Protein AF-A0ABD0RZP1-F1 (afdb_monomer_lite)

Radius of gyration: 23.32 Å; chains: 1; bounding box: 38×42×60 Å

InterPro domains:
  IPR009057 Homedomain-like superfamily [SSF46689] (1-58)
  IPR055247 Insertion element IS150 protein InsJ-like, helix-turn-helix domain [PF13518] (2-40)

Structure (mmCIF, N/CA/C/O backbone):
data_AF-A0ABD0RZP1-F1
#
_entry.id   AF-A0ABD0RZP1-F1
#
loop_
_atom_site.group_PDB
_atom_site.id
_atom_site.type_symbol
_atom_site.label_atom_id
_atom_site.label_alt_id
_atom_site.label_comp_id
_atom_site.label_asym_id
_atom_site.label_entity_id
_atom_site.label_seq_id
_atom_site.pdbx_PDB_ins_code
_atom_site.Cartn_x
_atom_site.Cartn_y
_atom_site.Cartn_z
_atom_site.occupancy
_atom_site.B_iso_or_equiv
_atom_site.auth_seq_id
_atom_site.auth_comp_id
_atom_site.auth_asym_id
_atom_site.auth_atom_id
_atom_site.pdbx_PDB_model_num
ATOM 1 N N . MET A 1 1 ? 18.099 -8.444 -26.096 1.00 79.81 1 MET A N 1
ATOM 2 C CA . MET A 1 1 ? 16.726 -9.003 -26.124 1.00 79.81 1 MET A CA 1
ATOM 3 C C . MET A 1 1 ? 15.703 -7.895 -26.350 1.00 79.81 1 MET A C 1
ATOM 5 O O . MET A 1 1 ? 15.871 -6.814 -25.800 1.00 79.81 1 MET A O 1
ATOM 9 N N . SER A 1 2 ? 14.668 -8.138 -27.162 1.00 92.38 2 SER A N 1
ATOM 10 C CA . SER A 1 2 ? 13.602 -7.157 -27.450 1.00 92.38 2 SER A CA 1
ATOM 11 C C . SER A 1 2 ? 12.559 -7.102 -26.325 1.00 92.38 2 SER A C 1
ATOM 13 O O . SER A 1 2 ? 12.185 -8.143 -25.788 1.00 92.38 2 SER A O 1
ATOM 15 N N . THR A 1 3 ? 12.024 -5.914 -26.010 1.00 92.75 3 THR A N 1
ATOM 16 C CA . THR A 1 3 ? 10.946 -5.736 -25.010 1.00 92.75 3 THR A CA 1
ATOM 17 C C . THR A 1 3 ? 9.704 -6.559 -25.328 1.00 92.75 3 THR A C 1
ATOM 19 O O . THR A 1 3 ? 9.060 -7.074 -24.420 1.00 92.75 3 THR A O 1
ATOM 22 N N . ARG A 1 4 ? 9.379 -6.719 -26.617 1.00 94.69 4 ARG A N 1
ATOM 23 C CA . ARG A 1 4 ? 8.237 -7.519 -27.079 1.00 94.69 4 ARG A CA 1
ATOM 24 C C . ARG A 1 4 ? 8.450 -9.020 -26.892 1.00 94.69 4 ARG A C 1
ATOM 26 O O . ARG A 1 4 ? 7.477 -9.721 -26.653 1.00 94.69 4 ARG A O 1
ATOM 33 N N . ALA A 1 5 ? 9.689 -9.501 -26.995 1.00 95.69 5 ALA A N 1
ATOM 34 C CA . ALA A 1 5 ? 10.005 -10.912 -26.774 1.00 95.69 5 ALA A CA 1
ATOM 35 C C . ALA A 1 5 ? 9.803 -11.277 -25.296 1.00 95.69 5 ALA A C 1
ATOM 37 O O . ALA A 1 5 ? 9.032 -12.179 -24.992 1.00 95.69 5 ALA A O 1
ATOM 38 N N . VAL A 1 6 ? 10.371 -10.471 -24.394 1.00 94.94 6 VAL A N 1
ATOM 39 C CA . VAL A 1 6 ? 10.204 -10.623 -22.938 1.00 94.94 6 VAL A CA 1
ATOM 40 C C . VAL A 1 6 ? 8.734 -10.498 -22.523 1.00 94.94 6 VAL A C 1
ATOM 42 O O . VAL A 1 6 ? 8.252 -11.238 -21.675 1.00 94.94 6 VAL A O 1
ATOM 45 N N . ALA A 1 7 ? 7.989 -9.573 -23.135 1.00 96.62 7 ALA A N 1
ATOM 46 C CA . ALA A 1 7 ? 6.568 -9.396 -22.841 1.00 96.62 7 ALA A CA 1
ATOM 47 C C . ALA A 1 7 ? 5.730 -10.632 -23.213 1.00 96.62 7 ALA A C 1
ATOM 49 O O . ALA A 1 7 ? 4.842 -11.015 -22.456 1.00 96.62 7 ALA A O 1
ATOM 50 N N . ARG A 1 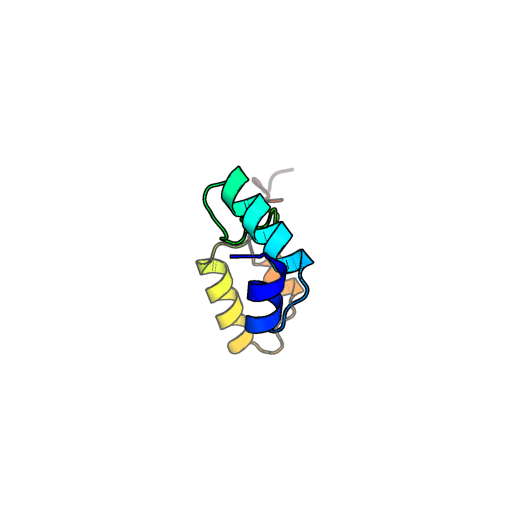8 ? 6.035 -11.267 -24.354 1.00 96.12 8 ARG A N 1
ATOM 51 C CA . ARG A 1 8 ? 5.379 -12.506 -24.796 1.00 96.12 8 ARG A CA 1
ATOM 52 C C . ARG A 1 8 ? 5.706 -13.681 -23.880 1.00 96.12 8 ARG A C 1
ATOM 54 O O . ARG A 1 8 ? 4.798 -14.413 -23.516 1.00 96.12 8 ARG A O 1
ATOM 61 N N . GLU A 1 9 ? 6.968 -13.822 -23.486 1.00 97.12 9 GLU A N 1
ATOM 62 C CA . GLU A 1 9 ? 7.422 -14.868 -22.560 1.00 97.12 9 GLU A CA 1
ATOM 63 C C . GLU A 1 9 ? 6.737 -14.761 -21.190 1.00 97.12 9 GLU A C 1
ATOM 65 O O . GLU A 1 9 ? 6.300 -15.758 -20.628 1.00 97.12 9 GLU A O 1
ATOM 70 N N . LEU A 1 10 ? 6.567 -13.535 -20.688 1.00 95.06 10 LEU A N 1
ATOM 71 C CA . LEU A 1 10 ? 5.928 -13.267 -19.399 1.00 95.06 10 LEU A CA 1
ATOM 72 C C . LEU A 1 10 ? 4.399 -13.113 -19.479 1.00 95.06 10 LEU A C 1
ATOM 74 O O . LEU A 1 10 ? 3.775 -12.800 -18.468 1.00 95.06 10 LEU A O 1
ATOM 78 N N . ASN A 1 11 ? 3.794 -13.293 -20.659 1.00 97.12 11 ASN A N 1
ATOM 79 C CA . ASN A 1 11 ? 2.365 -13.082 -20.916 1.00 97.12 11 ASN A CA 1
ATOM 80 C C . ASN A 1 11 ? 1.826 -11.736 -20.375 1.00 97.12 11 ASN A C 1
ATOM 82 O O . ASN A 1 11 ? 0.749 -11.649 -19.784 1.00 97.12 11 ASN A O 1
ATOM 86 N N . VAL A 1 12 ? 2.597 -10.661 -20.559 1.00 96.38 12 VAL A N 1
ATOM 87 C CA . VAL A 1 12 ? 2.209 -9.297 -20.177 1.00 96.38 12 VAL A CA 1
ATOM 88 C C . VAL A 1 12 ? 2.223 -8.374 -21.384 1.00 96.38 12 VAL A C 1
ATOM 90 O O . VAL A 1 12 ? 2.910 -8.597 -22.377 1.00 96.38 12 VAL A O 1
ATOM 93 N N . HIS A 1 13 ? 1.496 -7.264 -21.295 1.00 97.25 13 HIS A N 1
ATOM 94 C CA . HIS A 1 13 ? 1.549 -6.251 -22.339 1.00 97.25 13 HIS A CA 1
ATOM 95 C C . HIS A 1 13 ? 2.938 -5.589 -22.410 1.00 97.25 13 HIS A C 1
ATOM 97 O O . HIS A 1 13 ? 3.557 -5.297 -21.381 1.00 97.25 13 HIS A O 1
ATOM 103 N N . PHE A 1 14 ? 3.415 -5.273 -23.621 1.00 96.00 14 PHE A N 1
ATOM 104 C CA . PHE A 1 14 ? 4.760 -4.714 -23.842 1.00 96.00 14 PHE A CA 1
ATOM 105 C C . PHE A 1 14 ? 5.018 -3.432 -23.036 1.00 96.00 14 PHE A C 1
ATOM 107 O O . PHE A 1 14 ? 6.142 -3.181 -22.599 1.00 96.00 14 PHE A O 1
ATOM 114 N N . SER A 1 15 ? 3.966 -2.643 -22.781 1.00 97.38 15 SER A N 1
ATOM 115 C CA . SER A 1 15 ? 4.059 -1.420 -21.985 1.00 97.38 15 SER A CA 1
ATOM 116 C C . SER A 1 15 ? 4.559 -1.672 -20.564 1.00 97.38 15 SER A C 1
ATOM 118 O O . SER A 1 15 ? 5.212 -0.804 -19.994 1.00 97.38 15 SER A O 1
ATOM 120 N N . THR A 1 16 ? 4.259 -2.834 -19.979 1.00 95.12 16 THR A N 1
ATOM 121 C CA . THR A 1 16 ? 4.701 -3.196 -18.627 1.00 95.12 16 THR A CA 1
ATOM 122 C C . THR A 1 16 ? 6.220 -3.319 -18.584 1.00 95.12 16 THR A C 1
ATOM 124 O O . THR A 1 16 ? 6.862 -2.686 -17.747 1.00 95.12 16 THR A O 1
ATOM 127 N N . ILE A 1 17 ? 6.802 -4.026 -19.557 1.00 96.12 17 ILE A N 1
ATOM 128 C CA . ILE A 1 17 ? 8.255 -4.189 -19.686 1.00 96.12 17 ILE A CA 1
ATOM 129 C C . ILE A 1 17 ? 8.930 -2.851 -20.000 1.00 96.12 17 ILE A C 1
ATOM 131 O O . ILE A 1 17 ? 9.919 -2.498 -19.359 1.00 96.12 17 ILE A O 1
ATOM 135 N N . SER A 1 18 ? 8.367 -2.053 -20.913 1.00 95.62 18 SER A N 1
ATOM 136 C CA . SER A 1 18 ? 8.904 -0.725 -21.245 1.00 95.62 18 SER A CA 1
ATOM 137 C C . SER A 1 18 ? 8.934 0.220 -20.038 1.00 95.62 18 SER A C 1
ATOM 139 O O . SER A 1 18 ? 9.935 0.898 -19.808 1.00 95.62 18 SER A O 1
ATOM 141 N N . ARG A 1 19 ? 7.864 0.256 -19.231 1.00 94.38 19 ARG A N 1
ATOM 142 C CA . ARG A 1 19 ? 7.812 1.074 -18.006 1.00 94.38 19 ARG A CA 1
ATOM 143 C C . ARG A 1 19 ? 8.816 0.591 -16.961 1.00 94.38 19 ARG A C 1
ATOM 145 O O . ARG A 1 19 ? 9.416 1.422 -16.281 1.00 94.38 19 ARG A O 1
ATOM 152 N N . LEU A 1 20 ? 8.997 -0.724 -16.837 1.00 93.62 20 LEU A N 1
ATOM 153 C CA . LEU A 1 20 ? 9.928 -1.322 -15.883 1.00 93.62 20 LEU A CA 1
ATOM 154 C C . LEU A 1 20 ? 11.383 -1.008 -16.242 1.00 93.62 20 LEU A C 1
ATOM 156 O O . LEU A 1 20 ? 12.140 -0.561 -15.387 1.00 93.62 20 LEU A O 1
ATOM 160 N N . GLN A 1 21 ? 11.745 -1.154 -17.518 1.00 93.88 21 GLN A N 1
ATOM 161 C CA . GLN A 1 21 ? 13.070 -0.787 -18.019 1.00 93.88 21 GLN A CA 1
ATOM 162 C C . GLN A 1 21 ? 13.358 0.701 -17.836 1.00 93.88 21 GLN A C 1
ATOM 164 O O . GLN A 1 21 ? 14.449 1.059 -17.400 1.00 93.88 21 GLN A O 1
ATOM 169 N N . ARG A 1 22 ? 12.382 1.572 -18.128 1.00 93.94 22 ARG A N 1
ATOM 170 C CA . ARG A 1 22 ? 12.523 3.011 -17.885 1.00 93.94 22 ARG A CA 1
ATOM 171 C C . ARG A 1 22 ? 12.787 3.299 -16.406 1.00 93.94 22 ARG A C 1
ATOM 173 O O . ARG A 1 22 ? 13.756 3.977 -16.094 1.00 93.94 22 ARG A O 1
ATOM 180 N N . ARG A 1 23 ? 11.991 2.718 -15.499 1.00 92.12 23 ARG A N 1
ATOM 181 C CA . ARG A 1 23 ? 12.182 2.874 -14.047 1.00 92.12 23 ARG A CA 1
ATOM 182 C C . ARG A 1 23 ? 13.564 2.395 -13.597 1.00 92.12 23 ARG A C 1
ATOM 184 O O . ARG A 1 23 ? 14.208 3.073 -12.808 1.00 92.12 23 ARG A O 1
ATOM 191 N N . PHE A 1 2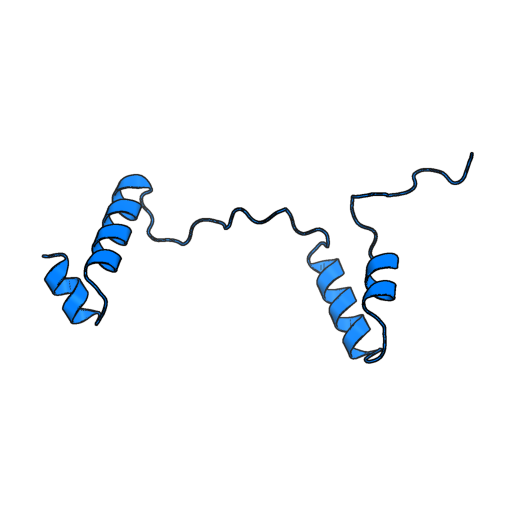4 ? 14.025 1.258 -14.109 1.00 93.75 24 PHE A N 1
ATOM 192 C CA . PHE A 1 24 ? 15.342 0.728 -13.766 1.00 93.75 24 PHE A CA 1
ATOM 193 C C . PHE A 1 24 ? 16.477 1.646 -14.238 1.00 93.75 24 PHE A C 1
ATOM 195 O O . PHE A 1 24 ? 17.416 1.872 -13.488 1.00 93.75 24 PHE A O 1
ATOM 202 N N . ARG A 1 25 ? 16.373 2.236 -15.435 1.00 93.88 25 ARG A N 1
ATOM 203 C CA . ARG A 1 25 ? 17.353 3.225 -15.920 1.00 93.88 25 ARG A CA 1
ATOM 204 C C . ARG A 1 25 ? 17.368 4.499 -15.079 1.00 93.88 25 ARG A C 1
ATOM 206 O O . ARG A 1 25 ? 18.428 5.065 -14.866 1.00 93.88 25 ARG A O 1
ATOM 213 N N . GLU A 1 26 ? 16.200 4.940 -14.621 1.00 92.12 26 GLU A N 1
ATOM 214 C CA . GLU A 1 26 ? 16.061 6.167 -13.831 1.00 92.12 26 GLU A CA 1
ATOM 215 C C . GLU A 1 26 ? 16.515 5.995 -12.370 1.00 92.12 26 GLU A C 1
ATOM 217 O O . GLU A 1 26 ? 17.071 6.926 -11.799 1.00 92.12 26 GLU A O 1
ATOM 222 N N . PHE A 1 27 ? 16.278 4.832 -11.749 1.00 87.56 27 PHE A N 1
ATOM 223 C CA . PHE A 1 27 ? 16.445 4.649 -10.294 1.00 87.56 27 PHE A CA 1
ATOM 224 C C . PHE A 1 27 ? 17.335 3.468 -9.891 1.00 87.56 27 PHE A C 1
ATOM 226 O O . PHE A 1 27 ? 17.470 3.191 -8.702 1.00 87.56 27 PHE A O 1
ATOM 233 N N . GLY A 1 28 ? 17.872 2.707 -10.847 1.00 92.25 28 GLY A N 1
ATOM 234 C CA . GLY A 1 28 ? 18.643 1.487 -10.579 1.00 92.25 28 GLY A CA 1
ATOM 235 C C . GLY A 1 28 ? 17.826 0.354 -9.945 1.00 92.25 28 GLY A C 1
ATOM 236 O O . GLY A 1 28 ? 18.386 -0.646 -9.508 1.00 92.25 28 GLY A O 1
ATOM 237 N N . SER A 1 29 ? 16.498 0.497 -9.863 1.00 89.88 29 SER A N 1
ATOM 238 C CA . SER A 1 29 ? 15.627 -0.451 -9.174 1.00 89.88 29 SER A CA 1
ATOM 239 C C . SER A 1 29 ? 14.268 -0.590 -9.852 1.00 89.88 29 SER A C 1
ATOM 241 O O . SER A 1 29 ? 13.673 0.375 -10.338 1.00 89.88 29 SER A O 1
ATOM 243 N N . THR A 1 30 ? 13.757 -1.818 -9.860 1.00 89.31 30 THR A N 1
ATOM 244 C CA . THR A 1 30 ? 12.392 -2.160 -10.276 1.00 89.31 30 THR A CA 1
ATOM 245 C C . THR A 1 30 ? 11.415 -2.218 -9.103 1.00 89.31 30 THR A C 1
ATOM 247 O O . THR A 1 30 ? 10.211 -2.357 -9.333 1.00 89.31 30 THR A O 1
ATOM 250 N N . SER A 1 31 ? 11.906 -2.063 -7.867 1.00 87.25 31 SER A N 1
ATOM 251 C CA . SER A 1 31 ? 11.104 -2.104 -6.647 1.00 87.25 31 SER A CA 1
ATOM 252 C C . SER A 1 31 ? 9.937 -1.120 -6.697 1.00 87.25 31 SER A C 1
ATOM 254 O O . SER A 1 31 ? 9.967 -0.068 -7.354 1.00 87.25 31 SER A O 1
ATOM 256 N N . ASN A 1 32 ? 8.867 -1.471 -5.988 1.00 81.62 32 ASN A N 1
ATOM 257 C CA . ASN A 1 32 ? 7.756 -0.555 -5.793 1.00 81.62 32 ASN A CA 1
ATOM 258 C C . ASN A 1 32 ? 8.243 0.672 -5.026 1.00 81.62 32 ASN A C 1
ATOM 260 O O . ASN A 1 32 ? 8.940 0.552 -4.019 1.00 81.62 32 ASN A O 1
ATOM 264 N N . ARG A 1 33 ? 7.868 1.860 -5.510 1.00 72.94 33 ARG A N 1
ATOM 265 C CA . ARG A 1 33 ? 8.131 3.094 -4.771 1.00 72.94 33 ARG A CA 1
ATOM 266 C C . ARG A 1 33 ? 7.363 3.048 -3.450 1.00 72.94 33 ARG A C 1
ATOM 268 O O . ARG A 1 33 ? 6.235 2.539 -3.444 1.00 72.94 33 ARG A O 1
ATOM 275 N N . PRO A 1 34 ? 7.921 3.603 -2.362 1.00 72.19 34 PRO A N 1
ATOM 276 C CA . PRO A 1 34 ? 7.139 3.823 -1.159 1.00 72.19 34 PRO A CA 1
ATOM 277 C C . PRO A 1 34 ? 5.897 4.624 -1.552 1.00 72.19 34 PRO A C 1
ATOM 279 O O . PRO A 1 34 ? 5.984 5.641 -2.240 1.00 72.19 34 PRO A O 1
ATOM 282 N N . HIS A 1 35 ? 4.717 4.118 -1.199 1.00 70.88 35 HIS A N 1
ATOM 283 C CA . HIS A 1 35 ? 3.495 4.863 -1.456 1.00 70.88 35 HIS A CA 1
ATOM 284 C C . HIS A 1 35 ? 3.546 6.169 -0.657 1.00 70.88 35 HIS A C 1
ATOM 286 O O . HIS A 1 35 ? 3.777 6.125 0.551 1.00 70.88 35 HIS A O 1
ATOM 292 N N . ASN A 1 36 ? 3.245 7.299 -1.306 1.00 63.34 36 ASN A N 1
ATOM 293 C CA . ASN A 1 36 ? 3.024 8.605 -0.666 1.00 63.34 36 ASN A CA 1
ATOM 294 C C . ASN A 1 36 ? 1.732 8.595 0.179 1.00 63.34 36 ASN A C 1
ATOM 296 O O . ASN A 1 36 ? 0.806 9.370 -0.055 1.00 63.34 36 ASN A O 1
ATOM 300 N N . ARG A 1 37 ? 1.604 7.658 1.122 1.00 64.94 37 ARG A N 1
ATOM 3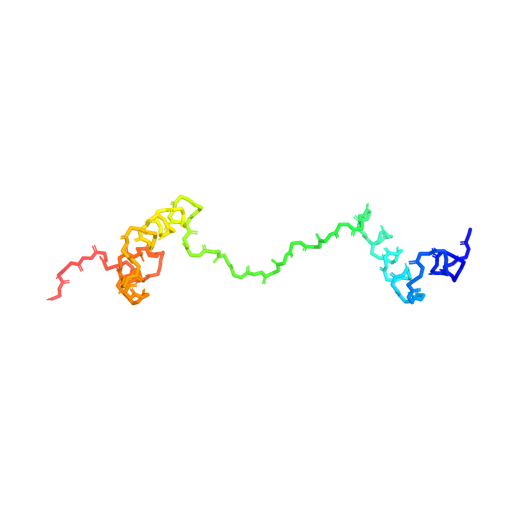01 C CA . ARG A 1 37 ? 0.505 7.628 2.087 1.00 64.94 37 ARG A CA 1
ATOM 302 C C . ARG A 1 37 ? 0.833 8.605 3.207 1.00 64.94 37 ARG A C 1
ATOM 304 O O . ARG A 1 37 ? 1.989 8.738 3.601 1.00 64.94 37 ARG A O 1
ATOM 311 N N . ARG A 1 38 ? -0.201 9.267 3.734 1.00 72.75 38 ARG A N 1
ATOM 312 C CA . ARG A 1 38 ? -0.087 10.040 4.976 1.00 72.75 38 ARG A CA 1
ATOM 313 C C . ARG A 1 38 ? 0.533 9.150 6.064 1.00 72.75 38 ARG A C 1
ATOM 315 O O . ARG A 1 38 ? 0.229 7.950 6.078 1.00 72.75 38 ARG A O 1
ATOM 322 N N . PRO A 1 39 ? 1.379 9.703 6.951 1.00 71.69 39 PRO A N 1
ATOM 323 C CA . PRO A 1 39 ? 1.916 8.944 8.071 1.00 71.69 39 PRO A CA 1
ATOM 324 C C . PRO A 1 39 ? 0.764 8.290 8.834 1.00 71.69 39 PRO A C 1
ATOM 326 O O . PRO A 1 39 ? -0.277 8.911 9.073 1.00 71.69 39 PRO A O 1
ATOM 329 N N . ARG A 1 40 ? 0.927 7.003 9.155 1.00 72.38 40 ARG A N 1
ATOM 330 C CA . ARG A 1 40 ? -0.067 6.278 9.946 1.00 72.38 40 ARG A CA 1
ATOM 331 C C . ARG A 1 40 ? -0.197 6.952 11.307 1.00 72.38 40 ARG A C 1
ATOM 333 O O . ARG A 1 40 ? 0.803 7.288 11.932 1.00 72.38 40 ARG A O 1
ATOM 340 N N . VAL A 1 41 ? -1.439 7.147 11.738 1.00 73.81 41 VAL A N 1
ATOM 341 C CA . VAL A 1 41 ? -1.753 7.783 13.021 1.00 73.81 41 VAL A CA 1
ATOM 342 C C . VAL A 1 41 ? -1.420 6.864 14.202 1.00 73.81 41 VAL A C 1
ATOM 344 O O . VAL A 1 41 ? -0.770 7.335 15.138 1.00 73.81 41 VAL A O 1
ATOM 347 N N . PRO A 1 42 ? -1.812 5.574 14.202 1.00 78.62 42 PRO A N 1
ATOM 348 C CA . PRO A 1 42 ? -1.413 4.656 15.256 1.00 78.62 42 PRO A CA 1
ATOM 349 C C . PRO A 1 42 ? -0.029 4.071 14.957 1.00 78.62 42 PRO A C 1
ATOM 351 O O . PRO 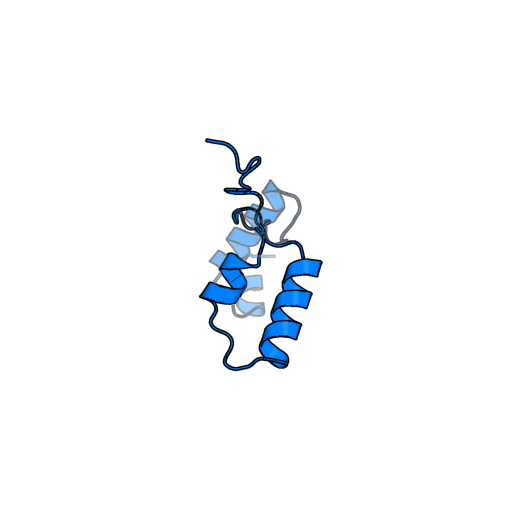A 1 42 ? 0.336 3.815 13.808 1.00 78.62 42 PRO A O 1
ATOM 354 N N . THR A 1 43 ? 0.745 3.834 16.015 1.00 83.81 43 THR A N 1
ATOM 355 C CA . THR A 1 43 ? 1.972 3.038 15.932 1.00 83.81 43 THR A CA 1
ATOM 356 C C . THR A 1 43 ? 1.619 1.557 15.735 1.00 83.81 43 THR A C 1
ATOM 358 O O . THR A 1 43 ? 0.526 1.142 16.128 1.00 83.81 43 THR A O 1
ATOM 361 N N . PRO A 1 44 ? 2.532 0.717 15.210 1.00 86.25 44 PRO A N 1
ATOM 362 C CA . PRO A 1 44 ? 2.273 -0.719 15.051 1.00 86.25 44 PRO A CA 1
ATOM 363 C C . PRO A 1 44 ? 1.803 -1.419 16.340 1.00 86.25 44 PRO A C 1
ATOM 365 O O . PRO A 1 44 ? 0.917 -2.266 16.298 1.00 86.25 44 PRO A O 1
ATOM 368 N N . ALA A 1 45 ? 2.326 -1.018 17.504 1.00 87.19 45 ALA A N 1
ATOM 369 C CA . ALA A 1 45 ? 1.882 -1.539 18.799 1.00 87.19 45 ALA A CA 1
ATOM 370 C C . ALA A 1 45 ? 0.431 -1.141 19.144 1.00 87.19 45 ALA A C 1
ATOM 372 O O . ALA A 1 45 ? -0.323 -1.956 19.676 1.00 87.19 45 ALA A O 1
ATOM 373 N N . LYS A 1 46 ? 0.011 0.090 18.805 1.00 87.81 46 LYS A N 1
ATOM 374 C CA . LYS A 1 46 ? -1.383 0.537 18.969 1.00 87.81 46 LYS A CA 1
ATOM 375 C C . LYS A 1 46 ? -2.325 -0.239 18.047 1.00 87.81 46 LYS A C 1
ATOM 377 O O . LYS A 1 46 ? -3.403 -0.622 18.490 1.00 87.81 46 LYS A O 1
ATOM 382 N N . ASP A 1 47 ? -1.905 -0.521 16.813 1.00 89.31 47 ASP A N 1
ATOM 383 C CA . ASP A 1 47 ? -2.685 -1.334 15.868 1.00 89.31 47 ASP A CA 1
ATOM 384 C C . ASP A 1 47 ? -2.924 -2.754 16.408 1.00 89.31 47 ASP A C 1
ATOM 386 O O . ASP A 1 47 ? -4.047 -3.253 16.345 1.00 89.31 47 ASP A O 1
ATOM 390 N N . LEU A 1 48 ? -1.905 -3.390 16.996 1.00 93.06 48 LEU A N 1
ATOM 391 C CA . LEU A 1 48 ? -2.059 -4.706 17.628 1.00 93.06 48 LEU A CA 1
ATOM 392 C C . LEU A 1 48 ? -3.028 -4.657 18.814 1.00 93.06 48 LEU A C 1
ATOM 394 O O . LEU A 1 48 ? -3.916 -5.500 18.921 1.00 93.06 48 LEU A O 1
ATOM 398 N N . HIS A 1 49 ? -2.923 -3.638 19.670 1.00 91.12 49 HIS A N 1
ATOM 399 C CA . HIS A 1 49 ? -3.860 -3.462 20.779 1.00 91.12 49 HIS A CA 1
ATOM 400 C C . HIS A 1 49 ? -5.308 -3.277 20.295 1.00 91.12 49 HIS A C 1
ATOM 402 O O . HIS A 1 49 ? -6.224 -3.886 20.848 1.00 91.12 49 HIS A O 1
ATOM 408 N N . ILE A 1 50 ? -5.520 -2.495 19.230 1.00 91.31 50 ILE A N 1
ATOM 409 C CA . ILE A 1 50 ? -6.831 -2.312 18.591 1.00 91.31 50 ILE A CA 1
ATOM 410 C C . ILE A 1 50 ? -7.370 -3.648 18.063 1.00 91.31 50 ILE A C 1
ATOM 412 O O . ILE A 1 50 ? -8.531 -3.976 18.307 1.00 91.31 50 ILE A O 1
ATOM 416 N N . GLN A 1 51 ? -6.537 -4.442 17.384 1.00 94.00 51 GLN A N 1
ATOM 417 C CA . GLN A 1 51 ? -6.937 -5.763 16.894 1.00 94.00 51 GLN A CA 1
ATOM 418 C C . GLN A 1 51 ? -7.358 -6.682 18.043 1.00 94.00 51 GLN A C 1
ATOM 420 O O . GLN A 1 51 ? -8.453 -7.242 18.010 1.00 94.00 51 GLN A O 1
ATOM 425 N N . HIS A 1 52 ? -6.544 -6.779 19.096 1.00 94.94 52 HIS A N 1
ATOM 426 C CA . HIS A 1 52 ? -6.859 -7.583 20.279 1.00 94.94 52 HIS A CA 1
ATOM 427 C C . HIS A 1 52 ? -8.162 -7.128 20.950 1.00 94.94 52 HIS A C 1
ATOM 429 O O . HIS A 1 52 ? -8.999 -7.957 21.309 1.00 94.94 52 HIS A O 1
ATOM 435 N N . LEU A 1 53 ? -8.376 -5.814 21.060 1.00 93.81 53 LEU A N 1
ATOM 436 C CA . LEU A 1 53 ? -9.605 -5.242 21.603 1.00 93.81 53 LEU A CA 1
ATOM 437 C C . LEU A 1 53 ? -10.847 -5.650 20.811 1.00 93.81 53 LEU A C 1
ATOM 439 O O . LEU A 1 53 ? -11.864 -5.967 21.421 1.00 93.81 53 LEU A O 1
ATOM 443 N N . HIS A 1 54 ? -10.794 -5.644 19.480 1.00 94.06 54 HIS A N 1
ATOM 444 C CA . HIS A 1 54 ? -11.943 -6.027 18.655 1.00 94.06 54 HIS A CA 1
ATOM 445 C C . HIS A 1 54 ? -12.159 -7.543 18.589 1.00 94.06 54 HIS A C 1
ATOM 447 O O . HIS A 1 54 ? -13.292 -7.986 18.401 1.00 94.06 54 HIS A O 1
ATOM 453 N N . LEU A 1 55 ? -11.113 -8.344 18.805 1.00 94.88 55 LEU A N 1
ATOM 454 C CA . LEU A 1 55 ? -11.252 -9.790 18.984 1.00 94.88 55 LEU A CA 1
ATOM 455 C C . LEU A 1 55 ? -11.975 -10.131 20.294 1.00 94.88 55 LEU A C 1
ATOM 457 O O . LEU A 1 55 ? -12.862 -10.984 20.287 1.00 94.88 55 LEU A O 1
ATOM 461 N N . GLN A 1 56 ? -11.635 -9.445 21.392 1.00 94.62 56 GLN A N 1
ATOM 462 C CA . GLN A 1 56 ? -12.272 -9.628 22.703 1.00 94.62 56 GLN A CA 1
ATOM 463 C C . GLN A 1 56 ? -13.678 -9.018 22.761 1.00 94.62 56 GLN A C 1
ATOM 465 O O . GLN A 1 56 ? -14.611 -9.631 23.270 1.00 94.62 56 GLN A O 1
ATOM 470 N N . TYR A 1 57 ? -13.846 -7.819 22.204 1.00 93.50 57 TYR A N 1
ATOM 471 C CA . TYR A 1 57 ? -15.094 -7.063 22.234 1.00 93.50 57 TYR A CA 1
ATOM 472 C C . TYR A 1 57 ? -15.625 -6.869 20.816 1.00 93.50 57 TYR A C 1
ATOM 474 O O . TYR A 1 57 ? -15.551 -5.779 20.246 1.00 93.50 57 TYR A O 1
ATOM 482 N N . ARG A 1 58 ? -16.197 -7.934 20.246 1.00 90.50 58 ARG A N 1
ATOM 483 C CA . ARG A 1 58 ? -16.670 -7.946 18.849 1.00 90.50 58 ARG A CA 1
ATOM 484 C C . ARG A 1 58 ? -17.714 -6.873 18.531 1.00 90.50 58 ARG A C 1
ATOM 486 O O . ARG A 1 58 ? -17.749 -6.376 17.413 1.00 90.50 58 ARG A O 1
ATOM 493 N N . LEU A 1 59 ? -18.532 -6.491 19.514 1.00 94.25 59 LEU A N 1
ATOM 494 C CA . LEU A 1 59 ? -19.560 -5.450 19.373 1.00 94.25 59 LEU A CA 1
ATOM 495 C C . LEU A 1 59 ? -19.057 -4.043 19.721 1.00 94.25 59 LEU A C 1
ATOM 497 O O . LEU A 1 59 ? -19.841 -3.097 19.742 1.00 94.25 59 LEU A O 1
ATOM 501 N N . ARG A 1 60 ? -17.764 -3.876 20.025 1.00 91.50 60 ARG A N 1
ATOM 502 C CA . ARG A 1 60 ? -17.202 -2.565 20.348 1.00 91.50 60 ARG A CA 1
ATOM 503 C C . ARG A 1 60 ? -17.278 -1.657 19.113 1.00 91.50 60 ARG A C 1
ATOM 505 O O . ARG A 1 60 ? -16.651 -1.971 18.100 1.00 91.50 60 ARG A O 1
ATOM 512 N N . PRO A 1 61 ? -17.962 -0.501 19.192 1.00 92.38 61 PRO A N 1
ATOM 513 C CA . PRO A 1 61 ? -18.050 0.420 18.067 1.00 92.38 61 PRO A CA 1
ATOM 514 C C . PRO A 1 61 ? -16.692 1.038 17.739 1.00 92.38 61 PRO A C 1
ATOM 516 O O . PRO A 1 61 ? -15.937 1.415 18.642 1.00 92.38 61 PRO A O 1
ATOM 519 N N . ALA A 1 62 ? -16.423 1.234 16.448 1.00 88.00 62 ALA A N 1
ATOM 520 C CA . ALA A 1 62 ? -15.205 1.887 15.972 1.00 88.00 62 ALA A CA 1
ATOM 521 C C . ALA A 1 62 ? -15.004 3.282 16.595 1.00 88.00 62 ALA A C 1
ATOM 523 O O . ALA A 1 62 ? -13.885 3.632 16.960 1.00 88.00 62 ALA A O 1
ATOM 524 N N . THR A 1 63 ? -16.083 4.041 16.826 1.00 89.00 63 THR A N 1
ATOM 525 C CA . THR A 1 63 ? -16.051 5.365 17.475 1.00 89.00 63 THR A CA 1
ATOM 526 C C . THR A 1 63 ? -15.431 5.322 18.871 1.00 89.00 63 THR A C 1
ATOM 528 O O . THR A 1 63 ? -14.656 6.201 19.238 1.00 89.00 63 THR A O 1
ATOM 531 N N . ARG A 1 64 ? -15.706 4.264 19.646 1.00 89.00 64 ARG A N 1
ATOM 532 C CA . ARG A 1 64 ? -15.137 4.082 20.990 1.00 89.00 64 ARG A CA 1
ATOM 533 C C . ARG A 1 64 ? -13.652 3.729 20.932 1.00 89.00 64 ARG A C 1
ATOM 535 O O . ARG A 1 64 ? -12.895 4.070 21.837 1.00 89.00 64 ARG A O 1
ATOM 542 N N . THR A 1 65 ? -13.223 3.024 19.891 1.00 88.69 65 THR A N 1
ATOM 543 C CA . THR A 1 65 ? -11.803 2.747 19.643 1.00 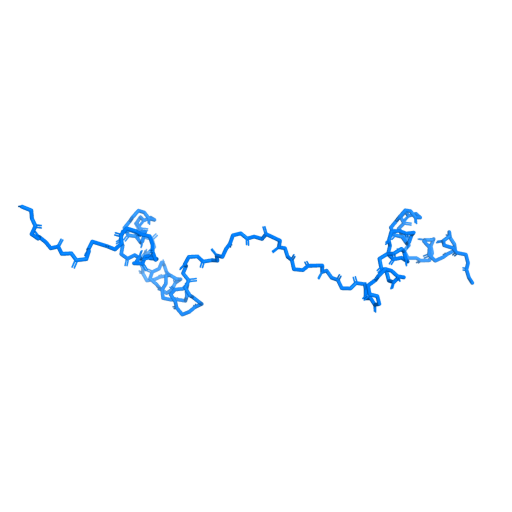88.69 65 THR A CA 1
ATOM 544 C C . THR A 1 65 ? -11.078 4.009 19.182 1.00 88.69 65 THR A C 1
ATOM 546 O O . THR A 1 65 ? -10.004 4.299 19.697 1.00 88.69 65 THR A O 1
ATOM 549 N N . ALA A 1 66 ? -11.690 4.811 18.309 1.00 85.00 66 ALA A N 1
ATOM 550 C CA . AL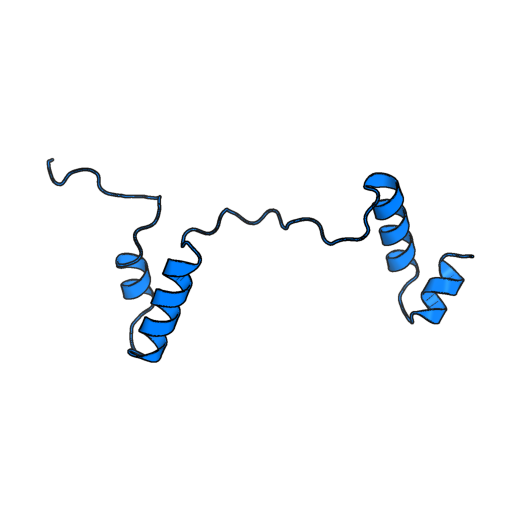A A 1 66 ? -11.147 6.089 17.861 1.00 85.00 66 ALA A CA 1
ATOM 551 C C . ALA A 1 66 ? -10.987 7.090 19.019 1.00 85.00 66 ALA A C 1
ATOM 553 O O . ALA A 1 66 ? -9.909 7.647 19.179 1.00 85.00 66 ALA A O 1
ATOM 554 N N . ALA A 1 67 ? -12.001 7.246 19.879 1.00 83.25 67 ALA A N 1
ATOM 555 C CA . ALA A 1 67 ? -11.933 8.135 21.044 1.00 83.25 67 ALA A CA 1
ATOM 556 C C . ALA A 1 67 ? -10.859 7.719 22.067 1.00 83.25 67 ALA A C 1
ATOM 558 O O . ALA A 1 67 ? -10.250 8.568 22.708 1.00 83.25 67 ALA A O 1
ATOM 559 N N . ALA A 1 68 ? -10.612 6.412 22.211 1.00 81.56 68 ALA A N 1
ATOM 560 C CA . ALA A 1 68 ? -9.567 5.883 23.090 1.00 81.56 68 ALA A CA 1
ATOM 561 C C . ALA A 1 68 ? -8.169 5.900 22.445 1.00 81.56 68 ALA A C 1
ATOM 563 O O . ALA A 1 68 ? -7.156 5.824 23.141 1.00 81.56 68 ALA A O 1
ATOM 564 N N . THR A 1 69 ? -8.095 5.978 21.114 1.00 80.44 69 THR A N 1
ATOM 565 C CA . THR A 1 69 ? -6.829 6.030 20.385 1.00 80.44 69 THR A CA 1
ATOM 566 C C . THR A 1 69 ? -6.319 7.461 20.414 1.00 80.44 69 THR A C 1
ATOM 568 O O . THR A 1 69 ? -6.671 8.278 19.569 1.00 80.44 69 THR A O 1
ATOM 571 N N . ILE A 1 70 ? -5.453 7.763 21.381 1.00 69.06 70 ILE A N 1
ATOM 572 C CA . ILE A 1 70 ? -4.756 9.049 21.432 1.00 69.06 70 ILE A CA 1
ATOM 573 C C . ILE A 1 70 ? -3.867 9.161 20.185 1.00 69.06 70 ILE A C 1
ATOM 575 O O . ILE A 1 70 ? -2.817 8.509 20.083 1.00 69.06 70 ILE A O 1
ATOM 579 N N . GLY A 1 71 ? -4.321 9.953 19.215 1.00 64.69 71 GLY A N 1
ATOM 580 C CA . GLY A 1 71 ? -3.537 10.390 18.069 1.00 64.69 71 GLY A CA 1
ATOM 581 C C . GLY A 1 71 ? -2.577 11.522 18.445 1.00 64.69 71 GLY A C 1
ATOM 582 O O . GLY A 1 71 ? -2.632 12.086 19.537 1.00 64.69 71 GLY A O 1
ATOM 583 N N . LEU A 1 72 ? -1.682 11.870 17.523 1.00 59.78 72 LEU A N 1
ATOM 584 C CA . LEU A 1 72 ? -0.858 13.086 17.617 1.00 59.78 72 LEU A CA 1
ATOM 585 C C . LEU A 1 72 ? -1.670 14.376 17.380 1.00 59.78 72 LEU A C 1
ATOM 587 O O . LEU A 1 72 ? -1.164 15.467 17.604 1.00 59.78 72 LEU A O 1
ATOM 591 N N . HIS A 1 73 ? -2.918 14.267 16.925 1.00 58.78 73 HIS A N 1
ATOM 592 C CA . HIS A 1 73 ? -3.825 15.389 16.673 1.00 58.78 73 HIS A CA 1
ATOM 593 C C . HIS A 1 73 ? -4.847 15.511 17.802 1.00 58.78 73 HIS A C 1
ATOM 595 O O . HIS A 1 73 ? -5.436 14.515 18.219 1.00 58.78 73 HIS A O 1
ATOM 601 N N . ASN A 1 74 ? -5.065 16.750 18.252 1.00 53.28 74 ASN A N 1
ATOM 602 C CA . ASN A 1 74 ? -6.020 17.143 19.293 1.00 53.28 74 ASN A CA 1
ATOM 603 C C . ASN A 1 74 ? -5.759 16.534 20.682 1.00 53.28 74 ASN A C 1
ATOM 605 O O . ASN A 1 74 ? -6.704 16.275 21.428 1.00 53.28 74 ASN A O 1
ATOM 609 N N . GLN A 1 75 ? -4.492 16.334 21.066 1.00 58.75 75 GLN A N 1
ATOM 610 C CA . GLN A 1 75 ? -4.188 16.126 22.483 1.00 58.75 75 GLN A CA 1
ATOM 611 C C . GLN A 1 75 ? -4.535 17.410 23.234 1.00 58.75 75 GLN A C 1
ATOM 613 O O . GLN A 1 75 ? -3.943 18.460 22.997 1.00 58.75 75 GLN A O 1
ATOM 618 N N . ARG A 1 76 ? -5.545 17.348 24.100 1.00 58.19 76 ARG A N 1
ATOM 619 C CA . ARG A 1 76 ? -5.924 18.469 24.956 1.00 58.19 76 ARG A CA 1
ATOM 620 C C . ARG A 1 76 ? -4.858 18.568 26.052 1.00 58.19 76 ARG A C 1
ATOM 622 O O . ARG A 1 76 ? -4.833 17.743 26.956 1.00 58.19 76 ARG A O 1
ATOM 629 N N . ILE A 1 77 ? -3.936 19.522 25.904 1.00 61.53 77 ILE A N 1
ATOM 630 C CA . ILE A 1 77 ? -2.736 19.667 26.752 1.00 61.53 77 ILE A CA 1
ATOM 631 C C . ILE A 1 77 ? -3.094 20.134 28.181 1.00 61.53 77 ILE A C 1
ATOM 633 O O . ILE A 1 77 ? -2.322 19.917 29.107 1.00 61.53 77 ILE A O 1
ATOM 637 N N . SER A 1 78 ? -4.281 20.715 28.398 1.00 67.12 78 SER A N 1
ATOM 638 C CA . SER A 1 78 ? -4.760 21.120 29.727 1.00 67.12 78 SER A CA 1
ATOM 639 C C . SER A 1 78 ? -6.292 21.126 29.814 1.00 67.12 78 SER A C 1
ATOM 641 O O . SER A 1 78 ? -6.985 21.318 28.811 1.00 67.12 78 SER A O 1
ATOM 643 N N . ALA A 1 79 ? -6.812 20.913 31.027 1.00 63.03 79 ALA A N 1
ATOM 644 C CA . ALA A 1 79 ? -8.233 20.984 31.368 1.00 63.03 79 ALA A CA 1
ATOM 645 C C . ALA A 1 79 ? -8.707 22.398 31.771 1.00 63.03 79 ALA A C 1
ATOM 647 O O . ALA A 1 79 ? -9.895 22.573 32.019 1.00 63.03 79 ALA A O 1
ATOM 648 N N . GLN A 1 80 ? -7.814 23.392 31.845 1.00 60.19 80 GLN A N 1
ATOM 649 C CA . GLN A 1 80 ? -8.164 24.753 32.267 1.00 60.19 80 GLN A CA 1
ATOM 650 C C . GLN A 1 80 ? -8.539 25.650 31.079 1.00 60.19 80 GLN A C 1
ATOM 652 O O . GLN A 1 80 ? -7.698 25.971 30.240 1.00 60.19 80 GLN A O 1
ATOM 657 N N . THR A 1 81 ? -9.801 26.071 31.068 1.00 55.22 81 THR A N 1
ATOM 658 C CA . THR A 1 81 ? -10.334 27.306 30.469 1.00 55.22 81 THR A CA 1
ATOM 659 C C . THR A 1 81 ? -11.338 27.869 31.449 1.00 55.22 81 THR A C 1
ATOM 661 O O . THR A 1 81 ? -12.140 27.037 31.935 1.00 55.22 81 THR A O 1
#

pLDDT: mean 84.54, std 12.69, range [53.28, 97.38]

Organism: Cirrhinus mrigala (NCBI:txid683832)

Foldseek 3Di:
DDLVVVCVVVVHDSVVSVVQVVCCVVPVDSDDDDPPDDPDFDDPVLVVVLVVCCVVVVPDDPVNSVVVRDGPPPPPPDPDD

Sequence (81 aa):
MSTRAVARELNVHFSTISRLQRRFREFGSTSNRPHNRRPRVPTPAKDLHIQHLHLQYRLRPATRTAAATIGLHNQRISAQT

Secondary structure (DSSP, 8-state):
--HHHHHHHTTS-HHHHHHHHHHHHHHS--SPPPP-PPPPSS-HHHHHHHHHHHHH-TT--HHHHHHHS--SS-----S--